Protein AF-A0A2E4GAJ0-F1 (afdb_monomer)

Solvent-accessible surface area (backbone atoms only — not comparable to full-atom values): 8022 Å² total; per-residue (Å²): 122,74,63,71,65,39,51,68,58,51,74,51,78,90,46,105,54,44,34,42,34,37,30,42,32,49,33,31,68,47,93,56,66,44,64,30,28,50,30,43,35,40,31,46,89,86,68,49,74,49,79,42,62,36,39,53,72,70,72,102,59,96,65,92,39,74,59,54,54,56,39,71,72,45,68,86,40,84,56,52,42,39,26,65,41,79,37,47,47,71,34,75,48,71,36,20,41,35,31,75,52,69,88,40,102,44,66,61,55,56,54,46,41,64,71,65,80,30,53,47,31,37,33,35,18,35,72,87,81,61,46,82,76,46,72,48,69,50,51,84,122

Foldseek 3Di:
DKDKAKDDWDFDPPDPFTKTWIKIKIFAQDPAKAWWWKWKWKQAPVRDIDIWTFQAPDDPDPDPDPSVVVCVVPVVPPQEDHPGDIHGHRDMDIHITMTGPRPPPDPVVVVCSLVPPMWMKMFIAHPPPRHTPDIDTHDRD

Nearest PDB structures (foldseek):
  4bei-assembly1_H  TM=5.249E-01  e=7.832E-03  Vibrio cholerae MJ-1236
  1tza-assembly1_A  TM=3.726E-01  e=1.323E-03  Shewanella oneidensis MR-1
  8xrx-assembly3_F  TM=4.172E-01  e=5.371E-03  Cellulosimicrobium cellulans
  4be6-assembly1_A  TM=4.885E-01  e=7.947E-02  Vibrio cholerae MJ-1236
  2x42-assembly1_A  TM=3.350E-01  e=4.636E-02  Thermotoga neapolitana DSM 4359

Sequence (141 aa):
MLSDRSSNGIIEIGFQYPIFTPAISIINRGAYSREVNIFLRIIDRNQETVLFRAVRSKSDGQNLTVESTVRGMLSNNFRYLFNPVKLAPRQEMSGRAVFIITNIEDGATFTEALGNGHTGVFELRDPEGGQLLAAFPMAPI

pLDDT: mean 77.69, std 18.05, range [32.84, 96.56]

Mean predicted aligned error: 8.63 Å

Structure (mmCIF, N/CA/C/O backbone):
data_AF-A0A2E4GAJ0-F1
#
_entry.id   AF-A0A2E4GAJ0-F1
#
loop_
_atom_site.group_PDB
_atom_site.id
_atom_site.type_symbol
_atom_site.label_atom_id
_atom_site.label_alt_id
_atom_site.label_comp_id
_atom_site.label_asym_id
_atom_site.label_entity_id
_atom_site.label_seq_id
_atom_site.pdbx_PDB_ins_code
_atom_site.Cartn_x
_atom_site.Cartn_y
_atom_site.Cartn_z
_atom_site.occupancy
_atom_site.B_iso_or_equiv
_atom_site.auth_seq_id
_atom_site.auth_comp_id
_atom_site.auth_asym_id
_atom_site.auth_atom_id
_atom_site.pdbx_PDB_model_num
ATOM 1 N N . MET A 1 1 ? -3.170 -14.772 11.863 1.00 36.53 1 MET A N 1
ATOM 2 C CA . MET A 1 1 ? -3.050 -15.209 10.456 1.00 36.53 1 MET A CA 1
ATOM 3 C C . MET A 1 1 ? -3.907 -14.271 9.608 1.00 36.53 1 MET A C 1
ATOM 5 O O . MET A 1 1 ? -5.103 -14.199 9.870 1.00 36.53 1 MET A O 1
ATOM 9 N N . LEU A 1 2 ? -3.302 -13.474 8.720 1.00 32.84 2 LEU A N 1
ATOM 10 C CA . LEU A 1 2 ? -3.986 -12.544 7.799 1.00 3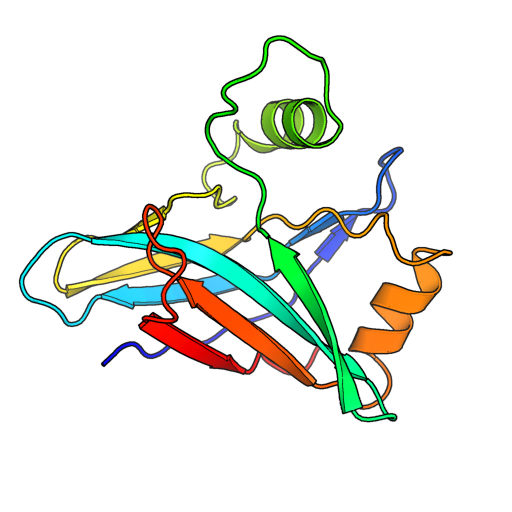2.84 2 LEU A CA 1
ATOM 11 C C . LEU A 1 2 ? -4.141 -13.215 6.419 1.00 32.84 2 LEU A C 1
ATOM 13 O O . LEU A 1 2 ? -3.331 -14.071 6.075 1.00 32.84 2 LEU A O 1
ATOM 17 N N . SER A 1 3 ? -5.186 -12.882 5.661 1.00 32.84 3 SER A N 1
ATOM 18 C CA . SER A 1 3 ? -5.478 -13.430 4.321 1.00 32.84 3 SER A CA 1
ATOM 19 C C . SER A 1 3 ? -6.187 -12.349 3.492 1.00 32.84 3 SER A C 1
ATOM 21 O O . SER A 1 3 ? -6.998 -11.632 4.067 1.00 32.84 3 SER A O 1
ATOM 23 N N . ASP A 1 4 ? -5.863 -12.213 2.200 1.00 45.47 4 ASP A N 1
ATOM 24 C CA . ASP A 1 4 ? -6.290 -11.091 1.334 1.00 45.47 4 ASP A CA 1
ATOM 25 C C . ASP A 1 4 ? -6.617 -11.567 -0.100 1.00 45.47 4 ASP A C 1
ATOM 27 O O . ASP A 1 4 ? -6.078 -12.582 -0.558 1.00 45.47 4 ASP A O 1
ATOM 31 N N . ARG A 1 5 ? -7.500 -10.835 -0.796 1.00 37.19 5 ARG A N 1
ATOM 32 C CA . ARG A 1 5 ? -7.748 -10.885 -2.248 1.00 37.19 5 ARG A CA 1
ATOM 33 C C . ARG A 1 5 ? -7.610 -9.467 -2.836 1.00 37.19 5 ARG A C 1
ATOM 35 O O . ARG A 1 5 ? -8.484 -8.624 -2.654 1.00 37.19 5 ARG A O 1
ATOM 42 N N . SER A 1 6 ? -6.547 -9.228 -3.602 1.00 36.81 6 SER A N 1
ATOM 43 C CA . SER A 1 6 ? -6.327 -7.982 -4.357 1.00 36.81 6 SER A CA 1
ATOM 44 C C . SER A 1 6 ? -6.997 -8.041 -5.745 1.00 36.81 6 SER A C 1
ATOM 46 O O . SER A 1 6 ? -7.134 -9.124 -6.308 1.00 36.81 6 SER A O 1
ATOM 48 N N . SER A 1 7 ? -7.423 -6.903 -6.312 1.00 46.44 7 SER A N 1
ATOM 49 C CA . SER A 1 7 ? -7.773 -6.793 -7.744 1.00 46.44 7 SER A CA 1
ATOM 50 C C . SER A 1 7 ? -7.359 -5.437 -8.339 1.00 46.44 7 SER A C 1
ATOM 52 O O . SER A 1 7 ? -7.322 -4.426 -7.640 1.00 46.44 7 SER A O 1
ATOM 54 N N . ASN A 1 8 ? -7.007 -5.447 -9.627 1.00 51.91 8 ASN A N 1
ATOM 55 C CA . ASN A 1 8 ? -6.712 -4.350 -10.562 1.00 51.91 8 ASN A CA 1
ATOM 56 C C . ASN A 1 8 ? -6.244 -3.011 -9.953 1.00 51.91 8 ASN A C 1
ATOM 58 O O . ASN A 1 8 ? -7.038 -2.171 -9.503 1.00 51.91 8 ASN A O 1
ATOM 62 N N . GLY A 1 9 ? -4.933 -2.760 -10.020 1.00 48.09 9 GLY A N 1
ATOM 63 C CA . GLY A 1 9 ? -4.366 -1.427 -9.822 1.00 48.09 9 GLY A CA 1
ATOM 64 C C . GLY A 1 9 ? -4.588 -0.521 -11.028 1.00 48.09 9 GLY A C 1
ATOM 65 O O . GLY A 1 9 ? -4.554 -0.968 -12.166 1.00 48.09 9 GLY A O 1
ATOM 66 N N . ILE A 1 10 ? -4.852 0.757 -10.761 1.00 57.00 10 ILE A N 1
ATOM 67 C CA . ILE A 1 10 ?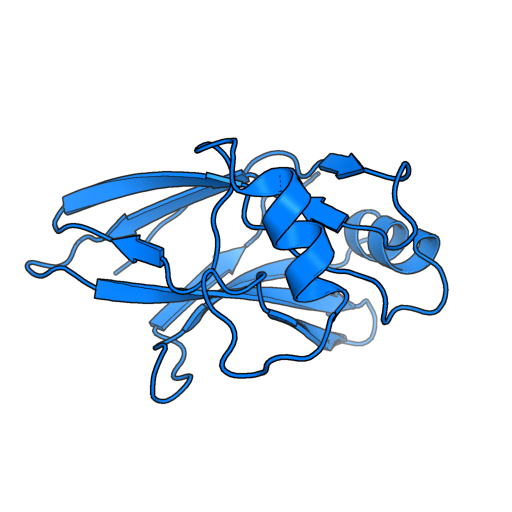 -4.980 1.799 -11.783 1.00 57.00 10 ILE A CA 1
ATOM 68 C C . ILE A 1 10 ? -3.695 2.617 -11.705 1.00 57.00 10 ILE A C 1
ATOM 70 O O . ILE A 1 10 ? -3.309 3.044 -10.608 1.00 57.00 10 ILE A O 1
ATOM 74 N N . ILE A 1 11 ? -3.045 2.794 -12.854 1.00 55.50 11 ILE A N 1
ATOM 75 C CA . ILE A 1 11 ? -1.934 3.726 -13.034 1.00 55.50 11 ILE A CA 1
ATOM 76 C C . ILE A 1 11 ? -2.529 5.015 -13.599 1.00 55.50 11 ILE A C 1
ATOM 78 O O . ILE A 1 11 ? -3.086 5.017 -14.695 1.00 55.50 11 ILE A O 1
ATOM 82 N N . GLU A 1 12 ? -2.455 6.104 -12.839 1.00 55.56 12 GLU A N 1
ATOM 83 C CA . GLU A 1 12 ? -2.961 7.411 -13.268 1.00 55.56 12 GLU A CA 1
ATOM 84 C C . GLU A 1 12 ? -1.779 8.257 -13.781 1.00 55.56 12 GLU A C 1
ATOM 86 O O . GLU A 1 12 ? -0.928 8.688 -13.005 1.00 55.56 12 GLU A O 1
ATOM 91 N N . ILE A 1 13 ? -1.708 8.464 -15.104 1.00 50.12 13 ILE A N 1
ATOM 92 C CA . ILE A 1 13 ? -0.605 9.161 -15.810 1.00 50.12 13 ILE A CA 1
ATOM 93 C C . ILE A 1 13 ? -0.850 10.692 -15.896 1.00 50.12 13 ILE A C 1
ATOM 95 O O . ILE A 1 13 ? -0.048 11.444 -16.435 1.00 50.12 13 ILE A O 1
ATOM 99 N N . GLY A 1 14 ? -1.937 11.200 -15.304 1.00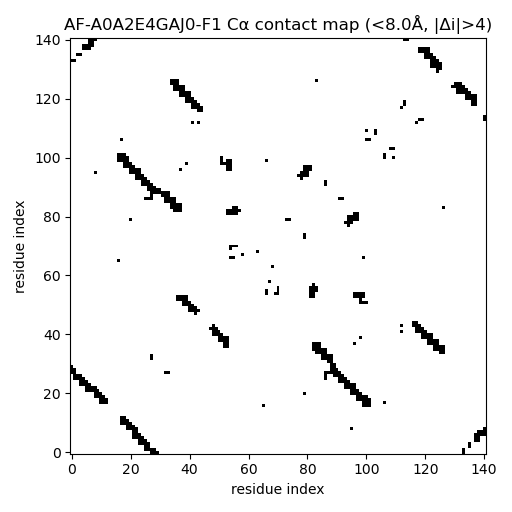 42.62 14 GLY A N 1
ATOM 100 C CA . GLY A 1 14 ? -2.287 12.632 -15.291 1.00 42.62 14 GLY A CA 1
ATOM 101 C C . GLY A 1 14 ? -1.529 13.488 -14.267 1.00 42.62 14 GLY A C 1
ATOM 102 O O . GLY A 1 14 ? -1.887 14.646 -14.056 1.00 42.62 14 GLY A O 1
ATOM 103 N N . PHE A 1 15 ? -0.515 12.931 -13.605 1.00 54.88 15 PHE A N 1
ATOM 104 C CA . PHE A 1 15 ? 0.215 13.579 -12.521 1.00 54.88 15 PHE A CA 1
ATOM 105 C C . PHE A 1 15 ? 1.688 13.727 -12.875 1.00 54.88 15 PHE A C 1
ATOM 107 O O . PHE A 1 15 ? 2.261 12.879 -13.550 1.00 54.88 15 PHE A O 1
ATOM 114 N N . GLN A 1 16 ? 2.334 14.760 -12.327 1.00 60.69 16 GLN A N 1
ATOM 115 C CA . GLN A 1 16 ? 3.791 14.935 -12.407 1.00 60.69 16 GLN A CA 1
ATOM 116 C C . GLN A 1 16 ? 4.568 13.719 -11.853 1.00 60.69 16 GLN A C 1
ATOM 118 O O . GLN A 1 16 ? 5.761 13.576 -12.102 1.00 60.69 16 GLN A O 1
ATOM 123 N N . TYR A 1 17 ? 3.884 12.836 -11.117 1.00 66.12 17 TYR A N 1
ATOM 124 C CA . TYR A 1 17 ? 4.425 11.639 -10.495 1.00 66.12 17 TYR A CA 1
ATOM 125 C C . TYR A 1 17 ? 3.495 10.452 -10.764 1.00 66.12 17 TYR A C 1
ATOM 127 O O . TYR A 1 17 ? 2.342 10.500 -10.327 1.00 66.12 17 TYR A O 1
ATOM 135 N N . PRO A 1 18 ? 3.951 9.383 -11.438 1.00 74.62 18 PRO A N 1
ATOM 136 C CA . PRO A 1 18 ? 3.124 8.203 -11.633 1.00 74.62 18 PRO A CA 1
ATOM 137 C C . PRO A 1 18 ? 2.755 7.586 -10.275 1.00 74.62 18 PRO A C 1
ATOM 139 O O . PRO A 1 18 ? 3.607 7.407 -9.395 1.00 74.62 18 PRO A O 1
ATOM 142 N N . ILE A 1 19 ? 1.466 7.280 -10.106 1.00 82.00 19 ILE A N 1
ATOM 143 C CA . ILE A 1 19 ? 0.925 6.604 -8.923 1.00 82.00 19 ILE A CA 1
ATOM 144 C C . ILE A 1 19 ? 0.355 5.243 -9.305 1.00 82.00 19 ILE A C 1
ATOM 146 O O . ILE A 1 19 ? -0.283 5.092 -10.345 1.00 82.00 19 ILE A O 1
ATOM 150 N N . PHE A 1 20 ? 0.544 4.264 -8.427 1.00 85.56 20 PHE A N 1
ATOM 151 C CA . PHE A 1 20 ? -0.076 2.951 -8.531 1.00 85.56 20 PHE A CA 1
ATOM 152 C C . PHE A 1 20 ? -1.032 2.748 -7.366 1.00 85.56 20 PHE A C 1
ATOM 154 O O . PHE A 1 20 ? -0.648 2.911 -6.205 1.00 85.56 20 PHE A O 1
ATOM 161 N N . THR A 1 21 ? -2.286 2.410 -7.675 1.00 90.25 21 THR A N 1
ATOM 162 C CA . THR A 1 21 ? -3.342 2.302 -6.660 1.00 90.25 21 THR A CA 1
ATOM 163 C C . THR A 1 21 ? -4.023 0.931 -6.642 1.00 90.25 21 THR A C 1
ATOM 165 O O . THR A 1 21 ? -5.189 0.838 -7.010 1.00 90.25 21 THR A O 1
ATOM 168 N N . PRO A 1 22 ? -3.348 -0.175 -6.293 1.00 88.38 22 PRO A N 1
ATOM 169 C CA . PRO A 1 22 ? -3.958 -1.504 -6.298 1.00 88.38 22 PRO A CA 1
ATOM 170 C C . PRO A 1 22 ? -5.064 -1.626 -5.255 1.00 88.38 22 PRO A C 1
ATOM 172 O O . PRO A 1 22 ? -4.925 -1.113 -4.140 1.00 88.38 22 PRO A O 1
ATOM 175 N N . ALA A 1 23 ? -6.154 -2.322 -5.601 1.00 90.62 23 ALA A N 1
ATOM 176 C CA . ALA A 1 23 ? -7.145 -2.680 -4.597 1.00 90.62 23 ALA A CA 1
ATOM 177 C C . ALA A 1 23 ? -6.598 -3.792 -3.696 1.00 90.62 23 ALA A C 1
ATOM 179 O O . ALA A 1 23 ? -5.914 -4.705 -4.161 1.00 90.62 23 ALA A O 1
ATOM 180 N N . ILE A 1 24 ? -6.913 -3.709 -2.414 1.00 91.12 24 ILE A N 1
ATOM 181 C CA . ILE A 1 24 ? -6.414 -4.579 -1.351 1.00 91.12 24 ILE A CA 1
ATOM 182 C C . ILE A 1 24 ? -7.555 -4.842 -0.357 1.00 91.12 24 ILE A C 1
ATOM 184 O O . ILE A 1 24 ? -8.368 -3.940 -0.135 1.00 91.12 24 ILE A O 1
ATOM 188 N N . SER A 1 25 ? -7.636 -6.054 0.203 1.00 91.69 25 SER A N 1
ATOM 189 C CA . SER A 1 25 ? -8.682 -6.493 1.140 1.00 91.69 25 SER A CA 1
ATOM 190 C C . SER A 1 25 ? -8.068 -7.238 2.331 1.00 91.69 25 SER A C 1
ATOM 192 O O . SER A 1 25 ? -7.788 -8.435 2.294 1.00 91.69 25 SER A O 1
ATOM 194 N N . ILE A 1 26 ? -7.874 -6.535 3.442 1.00 91.94 26 ILE A N 1
ATOM 195 C CA . ILE A 1 26 ? -7.166 -7.065 4.607 1.00 91.94 26 ILE A CA 1
ATOM 196 C C . ILE A 1 26 ? -8.167 -7.429 5.699 1.00 91.94 26 ILE A C 1
ATOM 198 O O . ILE A 1 26 ? -8.887 -6.567 6.201 1.00 91.94 26 ILE A O 1
ATOM 202 N N . ILE A 1 27 ? -8.144 -8.682 6.164 1.00 91.69 27 ILE A N 1
ATOM 203 C CA . ILE A 1 27 ? -8.907 -9.110 7.345 1.00 91.69 27 ILE A CA 1
ATOM 204 C C . ILE A 1 27 ? -8.015 -9.293 8.577 1.00 91.69 27 ILE A C 1
ATOM 206 O O . ILE A 1 27 ? -7.120 -10.147 8.614 1.00 91.69 27 ILE A O 1
ATOM 210 N N . ASN A 1 28 ? -8.297 -8.545 9.646 1.00 91.88 28 ASN A N 1
ATOM 211 C CA . ASN A 1 28 ? -7.650 -8.768 10.938 1.00 91.88 28 ASN A CA 1
ATOM 212 C C . ASN A 1 28 ? -8.377 -9.878 11.706 1.00 91.88 28 ASN A C 1
ATOM 214 O O . ASN A 1 28 ? -9.375 -9.645 12.379 1.00 91.88 28 ASN A O 1
ATOM 218 N N . ARG A 1 29 ? -7.847 -11.103 11.656 1.00 89.75 29 ARG A N 1
ATOM 219 C CA . ARG A 1 29 ? -8.394 -12.251 12.410 1.00 89.75 29 ARG A CA 1
ATOM 220 C C . ARG A 1 29 ? -8.026 -12.256 13.904 1.00 89.75 29 ARG A C 1
ATOM 222 O O . ARG A 1 29 ? -8.347 -13.212 14.604 1.00 89.75 29 ARG A O 1
ATOM 229 N N . GLY A 1 30 ? -7.310 -11.241 14.388 1.00 88.19 30 GLY A N 1
ATOM 230 C CA . GLY A 1 30 ? -6.946 -11.086 15.794 1.00 88.19 30 GLY A CA 1
ATOM 231 C C . GLY A 1 30 ? -8.105 -10.599 16.668 1.00 88.19 30 GLY A C 1
ATOM 232 O O . GLY A 1 30 ? -9.142 -10.156 16.179 1.00 88.19 30 GLY A O 1
ATOM 233 N N . ALA A 1 31 ? -7.906 -10.670 17.986 1.00 88.44 31 ALA A N 1
ATOM 234 C CA . ALA A 1 31 ? -8.868 -10.188 18.981 1.00 88.44 31 ALA A CA 1
ATOM 235 C C . ALA A 1 31 ? -8.782 -8.671 19.241 1.00 88.44 31 ALA A C 1
ATOM 237 O O . ALA A 1 31 ? -9.690 -8.105 19.840 1.00 88.44 31 ALA A O 1
ATOM 238 N N . TYR A 1 32 ? -7.713 -8.015 18.780 1.00 91.12 32 TYR A N 1
ATOM 239 C CA . TYR A 1 32 ? -7.421 -6.607 19.056 1.00 91.12 32 TYR A CA 1
ATOM 240 C C . TYR A 1 32 ? -7.196 -5.820 17.768 1.00 91.12 32 TYR A C 1
ATOM 242 O O . TYR A 1 32 ? -6.743 -6.382 16.763 1.00 91.12 32 TYR A O 1
ATOM 250 N N . SER A 1 33 ? -7.506 -4.521 17.816 1.00 92.88 33 SER A N 1
ATOM 251 C CA . SER A 1 33 ? -7.195 -3.582 16.739 1.00 92.88 33 SER A CA 1
ATOM 252 C C . SER A 1 33 ? -5.693 -3.544 16.500 1.00 92.88 33 SER A C 1
ATOM 254 O O . SER A 1 33 ? -4.908 -3.667 17.441 1.00 92.88 33 SER A O 1
ATOM 256 N N . ARG A 1 34 ? -5.293 -3.364 15.244 1.00 92.25 34 ARG A N 1
ATOM 257 C CA . ARG A 1 34 ? -3.887 -3.208 14.873 1.00 92.25 34 ARG A CA 1
ATOM 258 C C . ARG A 1 34 ? -3.727 -2.094 13.864 1.00 92.25 34 ARG A C 1
ATOM 260 O O . ARG A 1 34 ? -4.572 -1.931 12.988 1.00 92.25 34 ARG A O 1
ATOM 267 N N . GLU A 1 35 ? -2.632 -1.368 13.982 1.00 95.06 35 GLU A N 1
ATOM 268 C CA . GLU A 1 35 ? -2.160 -0.484 12.930 1.00 95.06 35 GLU A CA 1
ATOM 269 C C . GLU A 1 35 ? -1.093 -1.212 12.124 1.00 95.06 35 GLU A C 1
ATOM 271 O O . GLU A 1 35 ? -0.262 -1.921 12.688 1.00 95.06 35 GLU A O 1
ATOM 276 N N . VAL A 1 36 ? -1.145 -1.084 10.802 1.00 95.50 36 VAL A N 1
ATOM 277 C CA . VAL A 1 36 ? -0.147 -1.673 9.906 1.00 95.50 36 VAL A CA 1
ATOM 278 C C . VAL A 1 36 ? 0.235 -0.685 8.820 1.00 95.50 36 VAL A C 1
ATOM 280 O O . VAL A 1 36 ? -0.597 0.078 8.331 1.00 95.50 36 VAL A O 1
ATOM 283 N N . ASN A 1 37 ? 1.493 -0.734 8.406 1.00 96.56 37 ASN A N 1
ATOM 284 C CA . ASN A 1 37 ? 1.951 -0.090 7.190 1.00 96.56 37 ASN A CA 1
ATOM 285 C C . ASN A 1 37 ? 1.903 -1.092 6.037 1.00 96.56 37 ASN A C 1
ATOM 287 O O . ASN A 1 37 ? 2.403 -2.211 6.152 1.00 96.56 37 ASN A O 1
ATOM 291 N N . ILE A 1 38 ? 1.328 -0.669 4.918 1.00 96.44 38 ILE A N 1
ATOM 292 C CA . ILE A 1 38 ? 1.283 -1.424 3.672 1.00 96.44 38 ILE A CA 1
ATOM 293 C C . ILE A 1 38 ? 2.512 -1.068 2.833 1.00 96.44 38 ILE A C 1
ATOM 295 O O . ILE A 1 38 ? 2.823 0.111 2.618 1.00 96.44 38 ILE A O 1
ATOM 299 N N . PHE A 1 39 ? 3.185 -2.098 2.338 1.00 94.44 39 PHE A N 1
ATOM 300 C CA . PHE A 1 39 ? 4.275 -2.015 1.379 1.00 94.44 39 PHE A CA 1
ATOM 301 C C . PHE A 1 39 ? 3.977 -2.908 0.171 1.00 94.44 39 PHE A C 1
ATOM 303 O O . PHE A 1 39 ? 3.254 -3.897 0.281 1.00 94.44 39 PHE A O 1
ATOM 310 N N . LEU A 1 40 ? 4.553 -2.562 -0.975 1.00 91.69 40 LEU A N 1
ATOM 311 C CA . LEU A 1 40 ? 4.545 -3.358 -2.193 1.00 91.69 40 LEU A CA 1
ATOM 312 C C . LEU A 1 40 ? 5.986 -3.720 -2.530 1.00 91.69 40 LEU A C 1
ATOM 314 O O . LEU A 1 40 ? 6.793 -2.846 -2.840 1.00 91.69 40 LEU A O 1
ATOM 318 N N . ARG A 1 41 ? 6.305 -5.008 -2.463 1.00 90.44 41 ARG A N 1
ATOM 319 C CA . ARG A 1 41 ? 7.570 -5.553 -2.939 1.00 90.44 41 ARG A CA 1
ATOM 320 C C . ARG A 1 41 ? 7.387 -6.055 -4.362 1.00 90.44 41 ARG A C 1
ATOM 322 O O . ARG A 1 41 ? 6.541 -6.912 -4.606 1.00 90.44 41 ARG A O 1
ATOM 329 N N . ILE A 1 42 ? 8.187 -5.536 -5.280 1.00 84.81 42 ILE A N 1
ATOM 330 C CA . ILE A 1 42 ? 8.295 -6.040 -6.648 1.00 84.81 42 ILE A CA 1
ATOM 331 C C . ILE A 1 42 ? 9.565 -6.873 -6.731 1.00 84.81 42 ILE A C 1
ATOM 333 O O . ILE A 1 42 ? 10.614 -6.425 -6.271 1.00 84.81 42 ILE A O 1
ATOM 337 N N . ILE A 1 43 ? 9.447 -8.082 -7.273 1.00 82.00 43 ILE A N 1
ATOM 338 C CA . ILE A 1 43 ? 10.571 -8.979 -7.547 1.00 82.00 43 ILE A CA 1
ATOM 339 C C . ILE A 1 43 ? 10.718 -9.082 -9.057 1.00 82.00 43 ILE A C 1
ATOM 341 O O . ILE A 1 43 ? 9.763 -9.497 -9.723 1.00 82.00 43 ILE A O 1
ATOM 345 N N . ASP A 1 44 ? 11.880 -8.711 -9.579 1.00 75.19 44 ASP A N 1
ATOM 346 C CA . ASP A 1 44 ? 12.149 -8.755 -11.009 1.00 75.19 44 ASP A CA 1
ATOM 347 C C . ASP A 1 44 ? 12.620 -10.122 -11.519 1.00 75.19 44 ASP A C 1
ATOM 349 O O . ASP A 1 44 ? 12.738 -11.103 -10.776 1.00 75.19 44 ASP A O 1
ATOM 353 N N . ARG A 1 45 ? 12.864 -10.199 -12.832 1.00 72.69 45 ARG A N 1
ATOM 354 C CA . ARG A 1 45 ? 13.350 -11.422 -13.492 1.00 72.69 45 ARG A CA 1
ATOM 355 C C . ARG A 1 45 ? 14.734 -11.858 -12.997 1.00 72.69 45 ARG A C 1
ATOM 357 O O . ARG A 1 45 ? 15.034 -13.047 -13.050 1.00 72.69 45 ARG A O 1
ATOM 364 N N . ASN A 1 46 ? 15.537 -10.925 -12.495 1.00 77.69 46 ASN A N 1
ATOM 365 C CA . ASN A 1 46 ? 16.865 -11.159 -11.939 1.00 77.69 46 ASN A CA 1
ATOM 366 C C . ASN A 1 46 ? 16.825 -11.466 -10.429 1.00 77.69 46 ASN A C 1
ATOM 368 O O . ASN A 1 46 ? 17.878 -11.632 -9.821 1.00 77.69 46 ASN A O 1
ATOM 372 N N . GLN A 1 47 ? 15.628 -11.590 -9.833 1.00 77.38 47 GLN A N 1
ATOM 373 C CA . GLN A 1 47 ? 15.397 -11.721 -8.387 1.00 77.38 47 GLN A CA 1
ATOM 374 C C . GLN A 1 47 ? 15.789 -10.477 -7.576 1.00 77.38 47 GLN A C 1
ATOM 376 O O . GLN A 1 47 ? 15.849 -10.538 -6.345 1.00 77.38 47 GLN A O 1
ATOM 381 N N . GLU A 1 48 ? 16.009 -9.336 -8.227 1.00 79.81 48 GLU A N 1
ATOM 382 C CA . GLU A 1 48 ? 16.180 -8.069 -7.533 1.00 79.81 48 GLU A CA 1
ATOM 383 C C . GLU A 1 48 ? 14.838 -7.608 -6.972 1.00 79.81 48 GLU A C 1
ATOM 385 O O . GLU A 1 48 ? 13.772 -7.790 -7.571 1.00 79.81 48 GLU A O 1
ATOM 390 N N . THR A 1 49 ? 14.882 -7.028 -5.774 1.00 80.88 49 THR A N 1
ATOM 391 C CA . THR A 1 49 ? 13.675 -6.605 -5.073 1.00 80.88 49 THR A CA 1
ATOM 392 C C . THR A 1 49 ? 13.666 -5.111 -4.846 1.00 80.88 49 THR A C 1
ATOM 394 O O . THR A 1 49 ? 14.586 -4.571 -4.231 1.00 80.88 49 THR A O 1
ATOM 397 N N . VAL A 1 50 ? 12.567 -4.469 -5.226 1.00 83.19 50 VAL A N 1
ATOM 398 C CA . VAL A 1 50 ? 12.290 -3.073 -4.887 1.00 83.19 50 VAL A CA 1
ATOM 399 C C . VAL A 1 50 ? 11.101 -3.030 -3.938 1.00 83.19 50 VAL A C 1
ATOM 401 O O . VAL A 1 50 ? 10.090 -3.696 -4.165 1.00 83.19 50 VAL A O 1
ATOM 404 N N . LEU A 1 51 ? 11.219 -2.258 -2.856 1.00 87.31 51 LEU A N 1
ATOM 405 C CA . LEU A 1 51 ? 10.178 -2.120 -1.840 1.00 87.31 51 LEU A CA 1
ATOM 406 C C . LEU A 1 51 ? 9.605 -0.700 -1.848 1.00 87.31 51 LEU A C 1
ATOM 408 O O . LEU A 1 51 ? 10.288 0.265 -1.512 1.00 87.31 51 LEU A O 1
ATOM 412 N N . PHE A 1 52 ? 8.322 -0.587 -2.171 1.00 88.31 52 PHE A N 1
ATOM 413 C CA . PHE A 1 52 ? 7.573 0.663 -2.154 1.00 88.31 52 PHE A CA 1
ATOM 414 C C . PHE A 1 52 ? 6.729 0.744 -0.888 1.00 88.31 52 PHE A C 1
ATOM 416 O O . PHE A 1 52 ? 5.963 -0.166 -0.576 1.00 88.31 52 PHE A O 1
ATOM 423 N N . ARG A 1 53 ? 6.822 1.854 -0.158 1.00 91.81 53 ARG A N 1
ATOM 424 C CA . ARG A 1 53 ? 5.925 2.142 0.968 1.00 91.81 53 ARG A CA 1
ATOM 425 C C . ARG A 1 53 ? 4.682 2.862 0.454 1.00 91.81 53 ARG A C 1
ATOM 427 O O . ARG A 1 53 ? 4.815 3.805 -0.326 1.00 91.81 53 ARG A O 1
ATOM 434 N N . ALA A 1 54 ? 3.498 2.480 0.930 1.00 93.62 54 ALA A N 1
ATOM 435 C CA . ALA A 1 54 ? 2.304 3.270 0.652 1.00 93.62 54 ALA A CA 1
ATOM 436 C C . ALA A 1 54 ? 2.386 4.660 1.320 1.00 93.62 54 ALA A C 1
ATOM 438 O O . ALA A 1 54 ? 2.993 4.826 2.386 1.00 93.62 54 ALA A O 1
ATOM 439 N N . VAL A 1 55 ? 1.773 5.659 0.685 1.00 92.31 55 VAL A N 1
ATOM 440 C CA . VAL A 1 55 ? 1.751 7.064 1.121 1.00 92.31 55 VAL A CA 1
ATOM 441 C C . VAL A 1 55 ? 1.222 7.170 2.553 1.00 92.31 55 VAL A C 1
ATOM 443 O O . VAL A 1 55 ? 0.205 6.569 2.901 1.00 92.31 55 VAL A O 1
ATOM 446 N N . ARG A 1 56 ? 1.899 7.947 3.402 1.00 92.19 56 ARG A N 1
ATOM 447 C CA . ARG A 1 56 ? 1.506 8.154 4.800 1.00 92.19 56 ARG A CA 1
ATOM 448 C C . ARG A 1 56 ? 0.362 9.155 4.940 1.00 92.19 56 ARG A C 1
ATOM 450 O O . ARG A 1 56 ? 0.377 10.239 4.358 1.00 92.19 56 ARG A O 1
ATOM 457 N N . SER A 1 57 ? -0.579 8.836 5.821 1.00 89.75 57 SER A N 1
ATOM 458 C CA . SER A 1 57 ? -1.696 9.683 6.240 1.00 89.75 57 SER A CA 1
ATOM 459 C C . SER A 1 57 ? -1.219 10.959 6.935 1.00 89.75 57 SER A C 1
ATOM 461 O O . SER A 1 57 ? -1.837 12.010 6.779 1.00 89.75 57 SER A O 1
ATOM 463 N N . LYS A 1 58 ? -0.081 10.902 7.638 1.00 81.38 58 LYS A N 1
ATOM 464 C CA . LYS A 1 58 ? 0.600 12.052 8.246 1.00 81.38 58 LYS A CA 1
ATOM 465 C C . LYS A 1 58 ? 2.101 11.988 7.969 1.00 81.38 58 LYS A C 1
ATOM 467 O O . LYS A 1 58 ? 2.684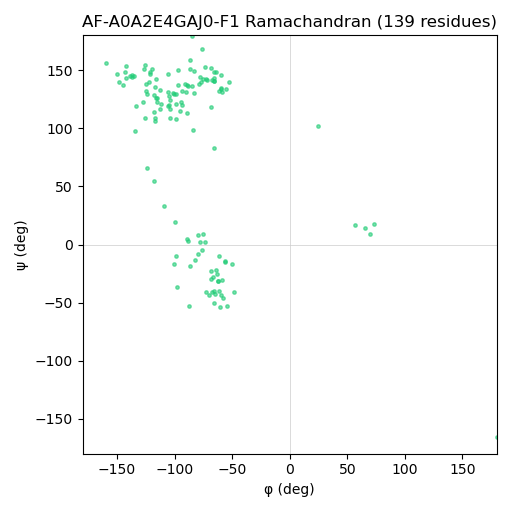 10.912 7.900 1.00 81.38 58 LYS A O 1
ATOM 472 N N . SER A 1 59 ? 2.719 13.146 7.777 1.00 65.12 59 SER A N 1
ATOM 473 C CA . SER A 1 59 ? 4.163 13.285 7.576 1.00 65.12 59 SER A CA 1
ATOM 474 C C . SER A 1 59 ? 4.709 14.255 8.616 1.00 65.12 59 SER A C 1
ATOM 476 O O . SER A 1 59 ? 4.158 15.343 8.756 1.00 65.12 59 SER A O 1
ATOM 478 N N . ASP A 1 60 ? 5.802 13.897 9.286 1.00 58.66 60 ASP A N 1
ATOM 479 C CA . ASP A 1 60 ? 6.398 14.695 10.374 1.00 58.66 60 ASP A CA 1
ATOM 480 C C . ASP A 1 60 ? 7.165 15.946 9.896 1.00 58.66 60 ASP A C 1
ATOM 482 O O . ASP A 1 60 ? 7.852 16.599 10.675 1.00 58.66 60 ASP A O 1
ATOM 486 N N . GLY A 1 61 ? 7.075 16.299 8.610 1.00 52.97 61 GLY A N 1
ATOM 487 C CA . GLY A 1 61 ? 7.823 17.403 8.007 1.00 52.97 61 GLY A CA 1
ATOM 488 C C . GLY A 1 61 ? 6.923 18.425 7.320 1.00 52.97 61 GLY A C 1
ATOM 489 O O . GLY A 1 61 ? 6.009 18.054 6.586 1.00 52.97 61 GLY A O 1
ATOM 490 N N . GLN A 1 62 ? 7.237 19.709 7.515 1.00 46.53 62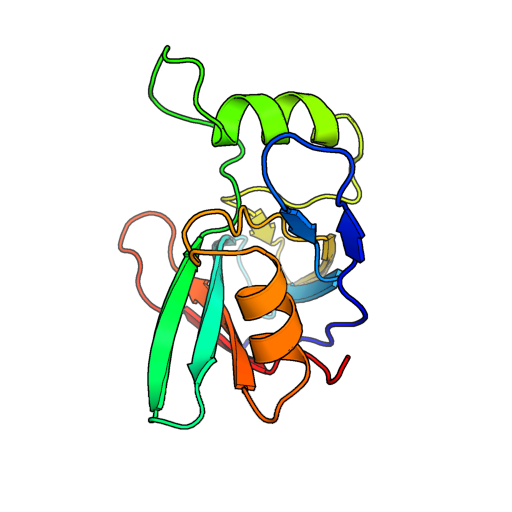 GLN A N 1
ATOM 491 C CA . GLN A 1 62 ? 6.574 20.868 6.893 1.00 46.53 62 GLN A CA 1
ATOM 492 C C . GLN A 1 62 ? 6.917 21.067 5.402 1.00 46.53 62 GLN A C 1
ATOM 494 O O . GLN A 1 62 ? 6.451 22.023 4.787 1.00 46.53 62 GLN A O 1
ATOM 499 N N . ASN A 1 63 ? 7.712 20.184 4.792 1.00 49.41 63 ASN A N 1
ATOM 500 C CA . ASN A 1 63 ? 8.112 20.333 3.394 1.00 49.41 63 ASN A CA 1
ATOM 501 C C . ASN A 1 63 ? 7.051 19.757 2.445 1.00 49.41 63 ASN A C 1
ATOM 503 O O . ASN A 1 63 ? 6.528 18.660 2.655 1.00 49.41 63 ASN A O 1
ATOM 507 N N . LEU A 1 64 ? 6.760 20.503 1.376 1.00 54.81 64 LEU A N 1
ATOM 508 C CA . LEU A 1 64 ? 5.916 20.091 0.253 1.00 54.81 64 LEU A CA 1
ATOM 509 C C . LEU A 1 64 ? 6.595 18.937 -0.501 1.00 54.81 64 LEU A C 1
ATOM 511 O O . LEU A 1 64 ? 7.321 19.141 -1.469 1.00 54.81 64 LEU A O 1
ATOM 515 N N . THR A 1 65 ? 6.417 17.713 -0.012 1.00 73.00 65 THR A N 1
ATOM 516 C CA . THR A 1 65 ? 6.909 16.499 -0.666 1.00 73.00 65 THR A CA 1
ATOM 517 C C . THR A 1 65 ? 5.898 15.994 -1.691 1.00 73.00 65 THR A C 1
ATOM 519 O O . THR A 1 65 ? 4.698 16.253 -1.583 1.00 73.00 65 THR A O 1
ATOM 522 N N . VAL A 1 66 ? 6.370 15.189 -2.646 1.00 78.31 66 VAL A N 1
ATOM 523 C CA . VAL A 1 66 ? 5.512 14.422 -3.568 1.00 78.31 66 VAL A CA 1
ATOM 524 C C . VAL A 1 66 ? 4.410 13.668 -2.812 1.00 78.31 66 VAL A C 1
ATOM 526 O O . VAL A 1 66 ? 3.248 13.675 -3.211 1.00 78.31 66 VAL A O 1
ATOM 529 N N . GLU A 1 67 ? 4.768 13.081 -1.666 1.00 83.50 67 GLU A N 1
ATOM 530 C CA . GLU A 1 67 ? 3.862 12.369 -0.760 1.00 83.50 67 GLU A CA 1
ATOM 531 C C . GLU A 1 67 ? 2.728 13.271 -0.241 1.00 83.50 67 GLU A C 1
ATOM 533 O O . GLU A 1 67 ? 1.566 12.865 -0.253 1.00 83.50 67 GLU A O 1
ATOM 538 N N . SER A 1 68 ? 3.037 14.513 0.149 1.00 81.56 68 SER A N 1
ATOM 539 C CA . SER A 1 68 ? 2.043 15.496 0.600 1.00 81.56 68 SER A CA 1
ATOM 540 C C . SER A 1 68 ? 1.086 15.922 -0.517 1.00 81.56 68 SER A C 1
ATOM 542 O O . SER A 1 68 ? -0.115 16.036 -0.263 1.00 81.56 68 SER A O 1
ATOM 544 N N . THR A 1 69 ? 1.584 16.105 -1.745 1.00 81.81 69 THR A N 1
ATOM 545 C CA . THR A 1 69 ? 0.760 16.447 -2.917 1.00 81.81 69 THR A CA 1
ATOM 546 C C . THR A 1 69 ? -0.200 15.315 -3.277 1.00 81.81 69 THR A C 1
ATOM 548 O O . THR A 1 69 ? -1.406 15.537 -3.379 1.00 81.81 69 THR A O 1
ATOM 551 N N . VAL A 1 70 ? 0.311 14.084 -3.404 1.00 84.62 70 VAL A N 1
ATOM 552 C CA . VAL A 1 70 ? -0.507 12.898 -3.712 1.00 84.62 70 VAL A CA 1
ATOM 553 C C . VAL A 1 70 ? -1.545 12.652 -2.618 1.00 84.62 70 VAL A C 1
ATOM 555 O O . VAL A 1 70 ? -2.705 12.368 -2.915 1.00 84.62 70 VAL A O 1
ATOM 558 N N . ARG A 1 71 ? -1.173 12.828 -1.343 1.00 87.62 71 ARG A N 1
ATOM 559 C CA . ARG A 1 71 ? -2.128 12.750 -0.235 1.00 87.62 71 ARG A CA 1
ATOM 560 C C . ARG A 1 71 ? -3.232 13.793 -0.369 1.00 87.62 71 ARG A C 1
ATOM 562 O O . ARG A 1 71 ? -4.390 13.407 -0.335 1.00 87.62 71 ARG A O 1
ATOM 569 N N . GLY A 1 72 ? -2.896 15.077 -0.514 1.00 84.38 72 GLY A N 1
ATOM 570 C CA . GLY A 1 72 ? -3.894 16.156 -0.572 1.00 84.38 72 GLY A CA 1
ATOM 571 C C . GLY A 1 72 ? -4.892 15.998 -1.723 1.00 84.38 72 GLY A C 1
ATOM 572 O O . GLY A 1 72 ? -6.058 16.359 -1.596 1.00 84.38 72 GLY A O 1
ATOM 573 N N . MET A 1 73 ? -4.450 15.398 -2.823 1.00 83.88 73 MET A N 1
ATOM 574 C CA . MET A 1 73 ? -5.282 15.098 -3.981 1.00 83.88 73 MET A CA 1
ATOM 575 C C . MET A 1 73 ? -6.267 13.945 -3.743 1.00 83.88 73 MET A C 1
ATOM 577 O O . MET A 1 73 ? -7.418 14.014 -4.169 1.00 83.88 73 MET A O 1
ATOM 581 N N . LEU A 1 74 ? -5.826 12.881 -3.070 1.00 88.44 74 LEU A N 1
ATOM 582 C CA . LEU A 1 74 ? -6.590 11.637 -2.946 1.00 88.44 74 LEU A CA 1
ATOM 583 C C . LEU A 1 74 ? -7.320 11.498 -1.597 1.00 88.44 74 LEU A C 1
ATOM 585 O O . LEU A 1 74 ? -8.251 10.702 -1.486 1.00 88.44 74 LEU A O 1
ATOM 589 N N . SER A 1 75 ? -6.951 12.282 -0.577 1.00 86.56 75 SER A N 1
ATOM 590 C CA . SER A 1 75 ? -7.462 12.155 0.798 1.00 86.56 75 SER A CA 1
ATOM 591 C C . SER A 1 75 ? -8.957 12.421 0.952 1.00 86.56 75 SER A C 1
ATOM 593 O O . SER A 1 75 ? -9.555 11.959 1.918 1.00 86.56 75 SER A O 1
ATOM 595 N N . ASN A 1 76 ? -9.574 13.141 0.012 1.00 85.50 76 ASN A N 1
ATOM 596 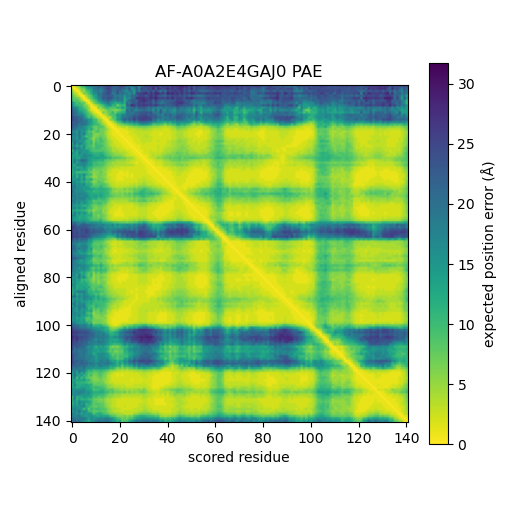C CA . ASN A 1 76 ? -11.016 13.407 0.034 1.00 85.50 76 ASN A CA 1
ATOM 597 C C . ASN A 1 76 ? -11.855 12.200 -0.411 1.00 85.50 76 ASN A C 1
ATOM 599 O O . ASN A 1 76 ? -13.082 12.252 -0.366 1.00 85.50 76 ASN A O 1
ATOM 603 N N . ASN A 1 77 ? -11.214 11.115 -0.852 1.00 87.56 77 ASN A N 1
ATOM 604 C CA . ASN A 1 77 ? -11.887 9.907 -1.289 1.00 87.56 77 ASN A CA 1
ATOM 605 C C . ASN A 1 77 ? -11.509 8.722 -0.395 1.00 87.56 77 ASN A C 1
ATOM 607 O O .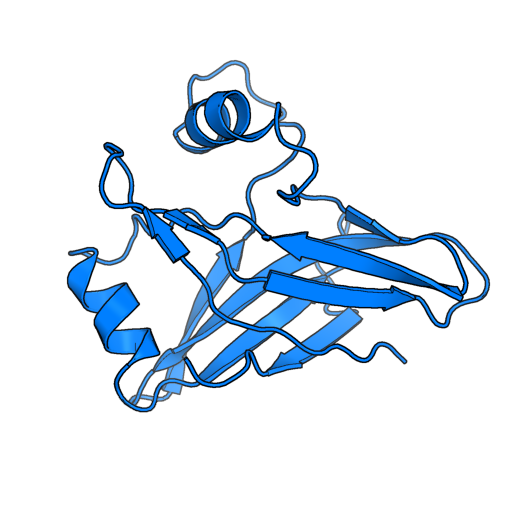 ASN A 1 77 ? -10.411 8.172 -0.486 1.00 87.56 77 ASN A O 1
ATOM 611 N N . PHE A 1 78 ? -12.470 8.288 0.421 1.00 86.56 78 PHE A N 1
ATOM 612 C CA . PHE A 1 78 ? -12.316 7.201 1.394 1.00 86.56 78 PHE A CA 1
ATOM 613 C C . PHE A 1 78 ? -11.969 5.838 0.781 1.00 86.56 78 PHE A C 1
ATOM 615 O O . PHE A 1 78 ? -11.626 4.916 1.515 1.00 86.56 78 PHE A O 1
ATOM 622 N N . ARG A 1 79 ? -12.035 5.689 -0.551 1.00 91.88 79 ARG A N 1
ATOM 623 C CA . ARG A 1 79 ? -11.575 4.471 -1.228 1.00 91.88 79 ARG A CA 1
ATOM 624 C C . ARG A 1 79 ? -10.061 4.291 -1.151 1.00 91.88 79 ARG A C 1
ATOM 626 O O . ARG A 1 79 ? -9.602 3.174 -1.358 1.00 91.88 79 ARG A O 1
ATOM 633 N N . TYR A 1 80 ? -9.290 5.359 -0.941 1.00 93.31 80 TYR A N 1
ATOM 634 C CA . TYR A 1 80 ? -7.832 5.289 -0.891 1.00 93.31 80 TYR A CA 1
ATOM 635 C C . TYR A 1 80 ? -7.337 5.053 0.533 1.00 93.31 80 TYR A C 1
ATOM 637 O O . TYR A 1 80 ? -7.821 5.653 1.491 1.00 93.31 80 TYR A O 1
ATOM 645 N N . LEU A 1 81 ? -6.344 4.178 0.654 1.00 94.50 81 LEU A N 1
ATOM 646 C CA . LEU A 1 81 ? -5.732 3.803 1.918 1.00 94.50 81 LEU A CA 1
ATOM 647 C C . LEU A 1 81 ? -4.354 4.451 2.034 1.00 94.50 81 LEU A C 1
ATOM 649 O O . LEU A 1 81 ? -3.519 4.341 1.132 1.00 94.50 81 LEU A O 1
ATOM 653 N N . PHE A 1 82 ? -4.125 5.081 3.182 1.00 94.56 82 PHE A N 1
ATOM 654 C CA . PHE A 1 82 ? -2.869 5.721 3.551 1.00 94.56 82 PHE A CA 1
ATOM 655 C C . PHE A 1 82 ? -2.330 5.108 4.841 1.00 94.56 82 PHE A C 1
ATOM 657 O O . PHE A 1 82 ? -3.096 4.755 5.733 1.00 94.56 82 PHE A O 1
ATOM 664 N N . ASN A 1 83 ? -1.009 5.029 4.960 1.00 95.06 83 ASN A N 1
ATOM 665 C CA . ASN A 1 83 ? -0.331 4.432 6.107 1.00 95.06 83 ASN A CA 1
ATOM 666 C C . ASN A 1 83 ? -0.298 5.356 7.346 1.00 95.06 83 ASN A C 1
ATOM 668 O O . ASN A 1 83 ? -0.093 6.558 7.192 1.00 95.06 83 ASN A O 1
ATOM 672 N N . PRO A 1 84 ? -0.401 4.843 8.581 1.00 95.25 84 PRO A N 1
ATOM 673 C CA . PRO A 1 84 ? -0.789 3.480 8.904 1.00 95.25 84 PRO A CA 1
ATOM 674 C C . PRO A 1 84 ? -2.290 3.266 8.695 1.00 95.25 84 PRO A C 1
ATOM 676 O O . PRO A 1 84 ? -3.105 4.180 8.831 1.00 95.25 84 PRO A O 1
ATOM 679 N N . VAL A 1 85 ? -2.645 2.021 8.407 1.00 94.56 85 VAL A N 1
ATOM 680 C CA . VAL A 1 85 ? -4.020 1.570 8.246 1.00 94.56 85 VAL A CA 1
ATOM 681 C C . VAL A 1 85 ? -4.494 0.899 9.534 1.00 94.56 85 VAL A C 1
ATOM 683 O O . VAL A 1 85 ? -3.825 0.011 10.061 1.00 94.56 85 VAL A O 1
ATOM 686 N N . LYS A 1 86 ? -5.664 1.312 10.035 1.00 94.12 86 LYS A N 1
ATOM 687 C CA . LYS A 1 86 ? -6.287 0.773 11.254 1.00 94.12 86 LYS A CA 1
ATOM 688 C C . LYS A 1 86 ? -7.188 -0.412 10.936 1.00 94.12 86 LYS A C 1
ATOM 690 O O . LYS A 1 86 ? -8.251 -0.238 10.356 1.00 94.12 86 LYS A O 1
ATOM 695 N N . LEU A 1 87 ? -6.819 -1.600 11.389 1.00 93.50 87 LEU A N 1
ATOM 696 C CA . LEU A 1 87 ? -7.592 -2.821 11.196 1.00 93.50 87 LEU A CA 1
ATOM 697 C C . LEU A 1 87 ? -8.319 -3.207 12.486 1.00 93.50 87 LEU A C 1
ATOM 699 O O . LEU A 1 87 ? -7.696 -3.664 13.451 1.00 93.50 87 LEU A O 1
ATOM 703 N N . ALA A 1 88 ? -9.642 -3.054 12.501 1.00 93.19 88 ALA A N 1
ATOM 704 C CA . ALA A 1 88 ? -10.477 -3.470 13.624 1.00 93.19 88 ALA A CA 1
ATOM 705 C C . ALA A 1 88 ? -10.525 -5.010 13.766 1.00 93.19 88 ALA A C 1
ATOM 707 O O . ALA A 1 88 ? -10.370 -5.725 12.772 1.00 93.19 88 ALA A O 1
ATOM 708 N N . PRO A 1 89 ? -10.738 -5.551 14.982 1.00 92.88 89 PRO A N 1
ATOM 709 C CA . PRO A 1 89 ? -10.806 -6.991 15.202 1.00 92.88 89 PRO A CA 1
ATOM 710 C C . PRO A 1 89 ? -11.923 -7.628 14.381 1.00 92.88 89 PRO A C 1
ATOM 712 O O . PRO A 1 89 ? -13.059 -7.159 14.407 1.00 92.88 89 PRO A O 1
ATOM 715 N N . ARG A 1 90 ? -11.613 -8.740 13.712 1.00 90.44 90 ARG A N 1
ATOM 716 C CA . ARG A 1 90 ? -12.551 -9.553 12.918 1.00 90.44 90 ARG A CA 1
ATOM 717 C C . ARG A 1 90 ? -13.270 -8.789 11.803 1.00 90.44 90 ARG A C 1
ATOM 719 O O . ARG A 1 90 ? -14.274 -9.279 11.295 1.00 90.44 90 ARG A O 1
ATOM 726 N N . GLN A 1 91 ? -12.763 -7.622 11.419 1.00 87.69 91 GLN A N 1
ATOM 727 C CA . GLN A 1 91 ? -13.293 -6.847 10.308 1.00 87.69 91 GLN A CA 1
ATOM 728 C C . GLN A 1 91 ? -12.367 -6.945 9.103 1.00 87.69 91 GLN A C 1
ATOM 730 O O . GLN A 1 91 ? -11.142 -7.063 9.231 1.00 87.69 91 GLN A O 1
ATOM 735 N N . GLU A 1 92 ? -12.993 -6.911 7.936 1.00 88.88 92 GLU A N 1
ATOM 736 C CA . GLU A 1 92 ? -12.324 -6.722 6.662 1.00 88.88 92 GLU A CA 1
ATOM 737 C C . GLU A 1 92 ? -12.239 -5.226 6.368 1.00 88.88 92 GLU A C 1
ATOM 739 O O . GLU A 1 92 ? -13.203 -4.483 6.563 1.00 88.88 92 GLU A O 1
ATOM 744 N N . MET A 1 93 ? -11.082 -4.794 5.886 1.00 90.25 93 MET A N 1
ATOM 745 C CA . MET A 1 93 ? -10.902 -3.485 5.293 1.00 90.25 93 MET A CA 1
ATOM 746 C C . MET A 1 93 ? -10.534 -3.646 3.830 1.00 90.25 93 MET A C 1
ATOM 748 O O . MET A 1 93 ? -9.530 -4.279 3.518 1.00 90.25 93 MET A O 1
ATOM 752 N N . SER A 1 94 ? -11.293 -2.981 2.967 1.00 91.75 94 SER A N 1
ATOM 753 C CA . SER A 1 94 ? -11.044 -2.955 1.532 1.00 91.75 94 SER A CA 1
ATOM 754 C C . SER A 1 94 ? -10.867 -1.524 1.041 1.00 91.75 94 SER A C 1
ATOM 756 O O . SER A 1 94 ? -11.567 -0.611 1.478 1.00 91.75 94 SER A O 1
ATOM 758 N N . GLY A 1 95 ? -9.918 -1.321 0.134 1.00 92.56 95 GLY A N 1
ATOM 759 C CA . GLY A 1 95 ? -9.619 -0.011 -0.436 1.00 92.56 95 GLY A CA 1
ATOM 760 C C . GLY A 1 95 ? -8.485 -0.083 -1.447 1.00 92.56 95 GLY A C 1
ATOM 761 O O . GLY A 1 95 ? -8.127 -1.161 -1.908 1.00 92.56 95 GLY A O 1
ATOM 762 N N . ARG A 1 96 ? -7.928 1.069 -1.817 1.00 93.69 96 ARG A N 1
ATOM 763 C CA . ARG A 1 96 ? -6.839 1.201 -2.789 1.00 93.69 96 ARG A CA 1
ATOM 764 C C . ARG A 1 96 ? -5.615 1.788 -2.106 1.00 93.69 96 ARG A C 1
ATOM 766 O O . ARG A 1 96 ? -5.608 2.975 -1.785 1.00 93.69 96 ARG A O 1
ATOM 773 N N . ALA A 1 97 ? -4.596 0.972 -1.858 1.00 93.69 97 ALA A N 1
ATOM 774 C CA . ALA A 1 97 ? -3.336 1.465 -1.304 1.00 93.69 97 ALA A CA 1
ATOM 775 C C . ALA A 1 97 ? -2.658 2.395 -2.316 1.00 93.69 97 ALA A C 1
ATOM 777 O O . ALA A 1 97 ? -2.713 2.123 -3.507 1.00 93.69 97 ALA A O 1
ATOM 778 N N . VAL A 1 98 ? -2.045 3.492 -1.871 1.00 92.06 98 VAL A N 1
ATOM 779 C CA . VAL A 1 98 ? -1.444 4.486 -2.776 1.00 92.06 98 VAL A CA 1
ATOM 780 C C . VAL A 1 98 ? 0.074 4.371 -2.753 1.00 92.06 98 VAL A C 1
ATOM 782 O O . VAL A 1 98 ? 0.683 4.603 -1.711 1.00 92.06 98 VAL A O 1
ATOM 785 N N . PHE A 1 99 ? 0.691 4.076 -3.895 1.00 89.56 99 PHE A N 1
ATOM 786 C CA . PHE A 1 99 ? 2.145 4.023 -4.058 1.00 89.56 99 PHE A CA 1
ATOM 787 C C . PHE A 1 99 ? 2.613 5.073 -5.063 1.00 89.56 99 PHE A C 1
ATOM 789 O O . PHE A 1 99 ? 2.022 5.222 -6.131 1.00 89.56 99 PHE A O 1
ATOM 796 N N . ILE A 1 100 ? 3.694 5.777 -4.729 1.00 84.56 100 ILE A N 1
ATOM 797 C CA . ILE A 1 100 ? 4.401 6.673 -5.649 1.00 84.56 100 ILE A CA 1
ATOM 798 C C . ILE A 1 100 ? 5.530 5.861 -6.283 1.00 84.56 100 ILE A C 1
ATOM 800 O O . ILE A 1 100 ? 6.394 5.353 -5.570 1.00 84.56 100 ILE A O 1
ATOM 804 N N . ILE A 1 101 ? 5.514 5.728 -7.607 1.00 76.12 101 ILE A N 1
ATOM 805 C CA . ILE A 1 101 ? 6.392 4.814 -8.363 1.00 76.12 101 ILE A CA 1
ATOM 806 C C . ILE A 1 101 ? 7.449 5.581 -9.172 1.00 76.12 101 ILE A C 1
ATOM 808 O O . ILE A 1 101 ? 7.843 5.182 -10.258 1.00 76.12 101 ILE A O 1
ATOM 812 N N . THR A 1 102 ? 7.906 6.714 -8.635 1.00 62.78 102 THR A N 1
ATOM 813 C CA . THR A 1 102 ? 8.766 7.697 -9.321 1.00 62.78 102 THR A CA 1
ATOM 814 C C . THR A 1 102 ? 10.242 7.325 -9.388 1.00 62.78 102 THR A C 1
ATOM 816 O O . THR A 1 102 ? 11.005 8.050 -10.011 1.00 62.78 102 THR A O 1
ATOM 819 N N . ASN A 1 103 ? 10.670 6.259 -8.706 1.00 52.03 103 ASN A N 1
ATOM 820 C CA . ASN A 1 103 ? 12.085 5.883 -8.611 1.00 52.03 103 ASN A CA 1
ATOM 821 C C . ASN A 1 103 ? 12.483 4.759 -9.575 1.00 52.03 103 ASN A C 1
ATOM 823 O O . ASN A 1 103 ? 13.468 4.066 -9.345 1.00 52.03 103 ASN A O 1
ATOM 827 N N . ILE A 1 104 ? 11.684 4.539 -10.613 1.00 49.50 104 ILE A N 1
ATOM 828 C CA . ILE A 1 104 ? 12.067 3.686 -11.725 1.00 49.50 104 ILE A CA 1
ATOM 829 C C . ILE A 1 104 ? 12.145 4.629 -12.918 1.00 49.50 104 ILE A C 1
ATOM 831 O O . ILE A 1 104 ? 11.185 5.353 -13.165 1.00 49.50 104 ILE A O 1
ATOM 835 N N . GLU A 1 105 ? 13.312 4.684 -13.559 1.00 46.00 105 GLU A N 1
ATOM 836 C CA . GLU A 1 105 ? 13.771 5.752 -14.465 1.00 46.00 105 GLU A CA 1
ATOM 837 C C . GLU A 1 105 ? 12.793 6.149 -15.582 1.00 46.00 105 GLU A C 1
ATOM 839 O O . GLU A 1 105 ? 12.888 7.257 -16.091 1.00 46.00 105 GLU A O 1
ATOM 844 N N . ASP A 1 106 ? 11.794 5.325 -15.880 1.00 47.03 106 ASP A N 1
ATOM 845 C CA . ASP A 1 106 ? 10.614 5.697 -16.645 1.00 47.03 106 ASP A CA 1
ATOM 846 C C . ASP A 1 106 ? 9.407 4.936 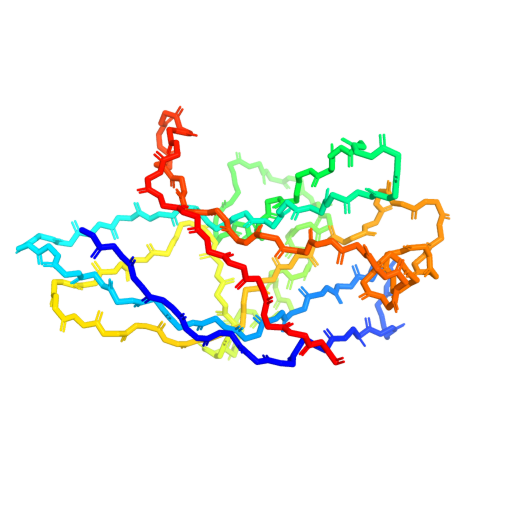-16.080 1.00 47.03 106 ASP A C 1
ATOM 848 O O . ASP A 1 106 ? 9.484 3.736 -15.821 1.00 47.03 106 ASP A O 1
ATOM 852 N N . GLY A 1 107 ? 8.246 5.580 -15.914 1.00 50.31 107 GLY A N 1
ATOM 853 C CA . GLY A 1 107 ? 7.003 4.909 -15.480 1.00 50.31 107 GLY A CA 1
ATOM 854 C C . GLY A 1 107 ? 6.575 3.724 -16.373 1.00 50.31 107 GLY A C 1
ATOM 855 O O . GLY A 1 107 ? 5.751 2.899 -15.959 1.00 50.31 107 GLY A O 1
ATOM 856 N N . ALA A 1 108 ? 7.175 3.608 -17.565 1.00 47.75 108 ALA A N 1
ATOM 857 C CA . ALA A 1 108 ? 7.140 2.423 -18.415 1.00 47.75 108 ALA A CA 1
ATOM 858 C C . ALA A 1 108 ? 7.688 1.188 -17.685 1.00 47.75 108 ALA A C 1
ATOM 860 O O . ALA A 1 108 ? 7.004 0.177 -17.632 1.00 47.75 108 ALA A O 1
ATOM 861 N N . THR A 1 109 ? 8.825 1.289 -17.001 1.00 56.38 109 THR A N 1
ATOM 862 C CA . THR A 1 109 ? 9.508 0.165 -16.352 1.00 56.38 109 THR A CA 1
ATOM 863 C C . THR A 1 109 ? 8.740 -0.393 -15.145 1.00 56.38 109 THR A C 1
ATOM 865 O O . THR A 1 109 ? 8.805 -1.589 -14.894 1.00 56.38 109 THR A O 1
ATOM 868 N N . PHE A 1 110 ? 7.949 0.406 -14.409 1.00 62.97 110 PHE A N 1
ATOM 869 C CA . PHE A 1 110 ? 7.053 -0.135 -13.364 1.00 62.97 110 PHE A CA 1
ATOM 870 C C . PHE A 1 110 ? 5.881 -0.920 -13.968 1.00 62.97 110 PHE A C 1
ATOM 872 O O . PHE A 1 110 ? 5.531 -1.999 -13.493 1.00 62.97 110 PHE A O 1
ATOM 879 N N . THR A 1 111 ? 5.273 -0.379 -15.026 1.00 58.69 111 THR A N 1
ATOM 880 C CA . THR A 1 111 ? 4.157 -1.028 -15.731 1.00 58.69 111 THR A CA 1
ATOM 881 C C . THR A 1 111 ? 4.632 -2.291 -16.451 1.00 58.69 111 THR A C 1
ATOM 883 O O . THR A 1 111 ? 3.978 -3.329 -16.386 1.00 58.69 111 THR A O 1
ATOM 886 N N . GLU A 1 112 ? 5.806 -2.233 -17.076 1.00 58.53 112 GLU A N 1
ATOM 887 C CA . GLU A 1 112 ? 6.494 -3.367 -17.683 1.00 58.53 112 GLU A CA 1
ATOM 888 C C . GLU A 1 112 ? 6.906 -4.389 -16.633 1.00 58.53 112 GLU A C 1
ATOM 890 O O . GLU A 1 112 ? 6.671 -5.573 -16.852 1.00 58.53 112 GLU A O 1
ATOM 895 N N . ALA A 1 113 ? 7.434 -3.966 -15.478 1.00 57.00 113 ALA A N 1
ATOM 896 C CA . ALA A 1 113 ? 7.709 -4.870 -14.368 1.00 57.00 113 ALA A CA 1
ATOM 897 C C . ALA A 1 113 ? 6.436 -5.645 -14.014 1.00 57.00 113 ALA A C 1
ATOM 899 O O . ALA A 1 113 ? 6.409 -6.868 -14.086 1.00 57.00 113 ALA A O 1
ATOM 900 N N . LEU A 1 114 ? 5.322 -4.956 -13.772 1.00 63.06 114 LEU A N 1
ATOM 901 C CA . LEU A 1 114 ? 4.057 -5.618 -13.460 1.00 63.06 114 LEU A CA 1
ATOM 902 C C . LEU A 1 114 ? 3.513 -6.528 -14.583 1.00 63.06 114 LEU A C 1
ATOM 904 O O . LEU A 1 114 ? 2.887 -7.540 -14.276 1.00 63.06 114 LEU A O 1
ATOM 908 N N . GLY A 1 115 ? 3.761 -6.212 -15.859 1.00 55.91 115 GLY A N 1
ATOM 909 C CA . GLY A 1 115 ? 3.268 -6.977 -17.012 1.00 55.91 115 GLY A CA 1
ATOM 910 C C . GLY A 1 115 ? 4.140 -8.162 -17.459 1.00 55.91 115 GLY A C 1
ATOM 911 O O . GLY A 1 115 ? 3.649 -9.050 -18.151 1.00 55.91 115 GLY A O 1
ATOM 912 N N . ASN A 1 116 ? 5.422 -8.220 -17.073 1.00 52.59 116 ASN A N 1
ATOM 913 C CA . ASN A 1 116 ? 6.410 -9.128 -17.676 1.00 52.59 116 ASN A CA 1
ATOM 914 C C . ASN A 1 116 ? 7.007 -10.158 -16.700 1.00 52.59 116 ASN A C 1
ATOM 916 O O . ASN A 1 116 ? 8.231 -10.281 -16.583 1.00 52.59 116 ASN A O 1
ATOM 920 N N . GLY A 1 117 ? 6.166 -10.945 -16.027 1.00 52.31 117 GLY A N 1
ATOM 921 C CA . GLY A 1 117 ? 6.618 -12.074 -15.198 1.00 52.31 117 GLY A CA 1
ATOM 922 C C . GLY A 1 117 ? 7.290 -11.674 -13.880 1.00 52.31 117 GLY A C 1
ATOM 923 O O . GLY A 1 117 ? 7.987 -12.490 -13.283 1.00 52.31 117 GLY A O 1
ATOM 924 N N . HIS A 1 118 ? 7.095 -10.433 -13.429 1.00 64.31 118 HIS A N 1
ATOM 925 C CA . HIS A 1 118 ? 7.496 -10.019 -12.087 1.00 64.31 118 HIS A CA 1
ATOM 926 C C . HIS A 1 118 ? 6.404 -10.414 -11.096 1.00 64.31 118 HIS A C 1
ATOM 928 O O . HIS A 1 118 ? 5.218 -10.446 -11.427 1.00 64.31 118 HIS A O 1
ATOM 934 N N . THR A 1 119 ? 6.800 -10.699 -9.857 1.00 74.38 119 THR A N 1
ATOM 935 C CA . THR A 1 119 ? 5.843 -11.017 -8.791 1.00 74.38 119 THR A CA 1
ATOM 936 C C . THR A 1 119 ? 5.702 -9.816 -7.867 1.00 74.38 119 THR A C 1
ATOM 938 O O . THR A 1 119 ? 6.660 -9.422 -7.201 1.00 74.38 119 THR A O 1
ATOM 941 N N . GLY A 1 120 ? 4.500 -9.240 -7.817 1.00 84.38 120 GLY A N 1
ATOM 942 C CA . GLY A 1 120 ? 4.133 -8.259 -6.800 1.00 84.38 120 GLY A CA 1
ATOM 943 C C . GLY A 1 120 ? 3.696 -8.958 -5.517 1.00 84.38 120 GLY A C 1
ATOM 944 O O . GLY A 1 120 ? 2.854 -9.855 -5.548 1.00 84.38 120 GLY A O 1
ATOM 945 N N . VAL A 1 121 ? 4.253 -8.553 -4.380 1.00 90.88 121 VAL A N 1
ATOM 946 C CA . VAL A 1 121 ? 3.887 -9.058 -3.054 1.00 90.88 121 VAL A CA 1
ATOM 947 C C . VAL A 1 121 ? 3.569 -7.877 -2.154 1.00 90.88 121 VAL A C 1
ATOM 949 O O . VAL A 1 121 ? 4.410 -7.005 -1.940 1.00 90.88 121 VAL A O 1
ATOM 952 N N . PHE A 1 122 ? 2.364 -7.852 -1.599 1.00 93.88 122 PHE A N 1
ATOM 953 C CA . PHE A 1 122 ? 2.040 -6.922 -0.531 1.00 93.88 122 PHE A CA 1
ATOM 954 C C . PHE A 1 122 ? 2.640 -7.406 0.777 1.00 93.88 122 PHE A C 1
ATOM 956 O O . PHE A 1 122 ? 2.593 -8.593 1.098 1.00 93.88 122 PHE A O 1
ATOM 963 N N . GLU A 1 123 ? 3.163 -6.466 1.549 1.00 95.88 123 GLU A N 1
ATOM 964 C CA . GLU A 1 123 ? 3.688 -6.700 2.882 1.00 95.88 123 GLU A CA 1
ATOM 965 C C . GLU A 1 123 ? 2.974 -5.790 3.874 1.00 95.88 123 GLU A C 1
ATOM 967 O O . GLU A 1 123 ? 2.894 -4.575 3.687 1.00 95.88 123 GLU A O 1
ATOM 972 N N . LEU A 1 124 ? 2.472 -6.384 4.952 1.00 96.25 124 LEU A N 1
ATOM 973 C CA . LEU A 1 124 ? 1.965 -5.664 6.110 1.00 96.25 124 LEU A CA 1
ATOM 974 C C . LEU A 1 124 ? 3.060 -5.655 7.158 1.00 96.25 124 LEU A C 1
ATOM 976 O O . LEU A 1 124 ? 3.517 -6.717 7.591 1.00 96.25 124 LEU A O 1
ATOM 980 N N . ARG A 1 125 ? 3.482 -4.462 7.558 1.00 96.50 125 ARG A N 1
ATOM 981 C CA . ARG A 1 125 ? 4.562 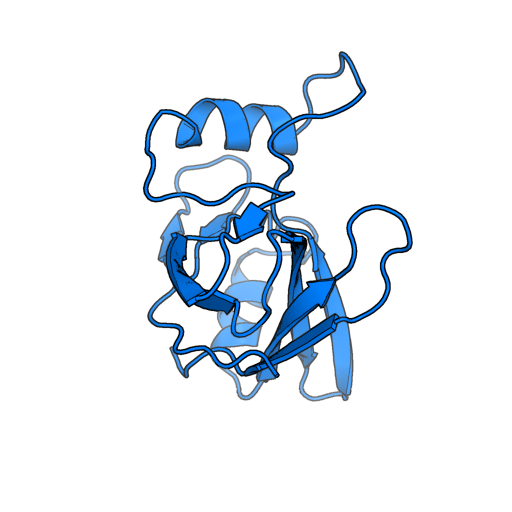-4.268 8.519 1.00 96.50 125 ARG A CA 1
ATOM 982 C C . ARG A 1 125 ? 4.088 -3.476 9.723 1.00 96.50 125 ARG A C 1
ATOM 984 O O . ARG A 1 125 ? 3.214 -2.619 9.605 1.00 96.50 125 ARG A O 1
ATOM 991 N N . ASP A 1 126 ? 4.676 -3.775 10.869 1.00 94.00 126 ASP A N 1
ATOM 992 C CA . ASP A 1 126 ? 4.477 -3.008 12.088 1.00 94.00 126 ASP A CA 1
ATOM 993 C C . ASP A 1 126 ? 4.901 -1.538 11.870 1.00 94.00 126 ASP A C 1
ATOM 995 O O . ASP A 1 126 ? 5.977 -1.307 11.306 1.00 94.00 126 ASP A O 1
ATOM 999 N N . PRO A 1 127 ? 4.078 -0.541 12.243 1.00 92.50 127 PRO A N 1
ATOM 1000 C CA . PRO A 1 127 ? 4.411 0.859 12.007 1.00 92.50 127 PRO A CA 1
ATOM 1001 C C . PRO A 1 127 ? 5.602 1.390 12.805 1.00 92.50 127 PRO A C 1
ATOM 1003 O O . PRO A 1 127 ? 6.251 2.317 12.324 1.00 92.50 127 PRO A O 1
ATOM 1006 N N . GLU A 1 128 ? 5.888 0.832 13.984 1.00 88.19 128 GLU A N 1
ATOM 1007 C CA . GLU A 1 128 ? 6.951 1.312 14.872 1.00 88.19 128 GLU A CA 1
ATOM 1008 C C . GLU A 1 128 ? 8.297 0.669 14.525 1.00 88.19 128 GLU A C 1
ATOM 1010 O O . GLU A 1 128 ? 9.286 1.362 14.292 1.00 88.19 128 GLU A O 1
ATOM 1015 N N . GLY A 1 129 ? 8.333 -0.664 14.455 1.00 85.75 129 GLY A N 1
ATOM 1016 C CA . GLY A 1 129 ? 9.560 -1.437 14.247 1.00 85.75 129 GLY A CA 1
ATOM 1017 C C . GLY A 1 129 ? 9.796 -1.895 12.808 1.00 85.75 129 GLY A C 1
ATOM 1018 O O . GLY A 1 129 ? 10.853 -2.446 12.505 1.00 85.75 129 GLY A O 1
ATOM 1019 N N . GLY A 1 130 ? 8.817 -1.742 11.909 1.00 90.81 130 GLY A N 1
ATOM 1020 C CA . GLY A 1 130 ? 8.921 -2.202 10.518 1.00 90.81 130 GLY A CA 1
ATOM 1021 C C . GLY A 1 130 ? 8.919 -3.728 10.345 1.00 90.81 130 GLY A C 1
ATOM 1022 O O . GLY A 1 130 ? 9.174 -4.224 9.239 1.00 90.81 130 GLY A O 1
ATOM 1023 N N . GLN A 1 131 ? 8.634 -4.481 11.415 1.00 95.31 131 GLN A N 1
ATOM 1024 C CA . GLN A 1 131 ? 8.594 -5.943 11.411 1.00 95.31 131 GLN A CA 1
ATOM 1025 C C . GLN A 1 131 ? 7.545 -6.449 10.419 1.00 95.31 131 GLN A C 1
ATOM 1027 O O . GLN A 1 131 ? 6.415 -5.972 10.414 1.00 95.31 131 GLN A O 1
ATOM 1032 N N . LEU A 1 132 ? 7.894 -7.449 9.606 1.00 95.56 132 LEU A N 1
ATOM 1033 C CA . LEU A 1 132 ? 6.942 -8.102 8.712 1.00 95.56 132 LEU A CA 1
ATOM 1034 C C . LEU A 1 132 ? 5.912 -8.908 9.514 1.00 95.56 132 LEU A C 1
ATOM 1036 O O . LEU A 1 132 ? 6.263 -9.855 10.214 1.00 95.56 132 LEU A O 1
ATOM 1040 N N . LEU A 1 133 ? 4.638 -8.539 9.387 1.00 93.50 133 LEU A N 1
ATOM 1041 C CA . LEU A 1 133 ? 3.509 -9.185 10.061 1.00 93.50 133 LEU A CA 1
ATOM 1042 C C . LEU A 1 133 ? 2.793 -10.185 9.150 1.00 93.50 133 LEU A C 1
ATOM 1044 O O . LEU A 1 133 ? 2.304 -11.215 9.616 1.00 93.50 133 LEU A O 1
ATOM 1048 N N . ALA A 1 134 ? 2.695 -9.866 7.859 1.00 92.75 134 ALA A N 1
ATOM 1049 C CA . ALA A 1 134 ? 2.120 -10.734 6.839 1.00 92.75 134 ALA A CA 1
ATOM 1050 C C . ALA A 1 134 ? 2.602 -10.329 5.445 1.00 92.75 134 ALA A C 1
ATOM 1052 O O . ALA A 1 134 ? 2.932 -9.167 5.214 1.00 92.75 134 ALA A O 1
ATOM 1053 N N . ALA A 1 135 ? 2.579 -11.278 4.514 1.00 93.00 135 ALA A N 1
ATOM 1054 C CA . ALA A 1 135 ? 2.798 -11.025 3.100 1.00 93.00 135 ALA A CA 1
ATOM 1055 C C . ALA A 1 135 ? 1.824 -11.854 2.261 1.00 93.00 135 ALA A C 1
ATOM 1057 O O . ALA A 1 135 ? 1.485 -12.978 2.637 1.00 93.00 135 ALA A O 1
ATOM 1058 N N . PHE A 1 136 ? 1.370 -11.306 1.140 1.00 90.94 136 PHE A N 1
ATOM 1059 C CA . PHE A 1 136 ? 0.469 -11.995 0.219 1.00 90.94 136 PHE A CA 1
ATOM 1060 C C . PHE A 1 136 ? 0.697 -11.515 -1.214 1.00 90.94 136 PHE A C 1
ATOM 1062 O O . PHE A 1 136 ? 1.065 -10.357 -1.425 1.00 90.94 136 PHE A O 1
ATOM 1069 N N . PRO A 1 137 ? 0.523 -12.399 -2.209 1.00 87.81 137 PRO A N 1
ATOM 1070 C CA . PRO A 1 137 ? 0.728 -12.027 -3.596 1.00 87.81 137 PRO A CA 1
ATOM 1071 C C . PRO A 1 137 ? -0.312 -10.993 -4.024 1.00 87.81 137 PRO A C 1
ATOM 1073 O O . PRO A 1 137 ? -1.482 -11.051 -3.638 1.00 87.81 137 PRO A O 1
ATOM 1076 N N . MET A 1 138 ? 0.122 -10.058 -4.854 1.00 82.62 138 MET A N 1
ATOM 1077 C CA . MET A 1 138 ? -0.780 -9.241 -5.647 1.00 82.62 138 MET A CA 1
ATOM 1078 C C . MET A 1 138 ? -1.452 -10.143 -6.688 1.00 82.62 138 MET A C 1
ATOM 1080 O O . MET A 1 138 ? -0.823 -11.056 -7.229 1.00 82.62 138 MET A O 1
ATOM 1084 N N . ALA A 1 139 ? -2.739 -9.918 -6.947 1.00 73.00 139 ALA A N 1
ATOM 1085 C CA . ALA A 1 139 ? -3.418 -10.654 -8.004 1.00 73.00 139 ALA A CA 1
ATOM 1086 C C . ALA A 1 139 ? -2.801 -10.313 -9.375 1.00 73.00 139 ALA A C 1
ATOM 1088 O O . ALA A 1 139 ? -2.332 -9.184 -9.552 1.00 73.00 139 ALA A O 1
ATOM 1089 N N . PRO A 1 140 ? -2.798 -11.259 -10.334 1.00 58.41 140 PRO A N 1
ATOM 1090 C CA . PRO A 1 140 ? -2.411 -10.966 -11.711 1.00 58.41 140 PRO A CA 1
ATOM 1091 C C . PRO A 1 140 ? -3.223 -9.782 -12.249 1.00 58.41 140 PRO A C 1
ATOM 1093 O O . PRO A 1 140 ? -4.412 -9.670 -11.938 1.00 58.41 140 PRO A O 1
ATOM 1096 N N . ILE A 1 141 ? -2.562 -8.907 -13.006 1.00 53.19 141 ILE A N 1
ATOM 1097 C CA . ILE A 1 141 ? -3.175 -7.746 -13.669 1.00 53.19 141 ILE A CA 1
ATOM 1098 C C . ILE A 1 141 ? -3.724 -8.173 -15.027 1.00 53.19 141 ILE A C 1
ATOM 1100 O O . ILE A 1 141 ? -3.035 -8.974 -15.699 1.00 53.19 141 ILE A O 1
#

Radius of gyration: 14.74 Å; Cα contacts (8 Å, |Δi|>4): 299; chains: 1; bounding box: 30×36×38 Å

Secondary structure (DSSP, 8-state):
------EEEEEE-SSSS-EEEEEEEEE--SSS-EEEEEEEEEE-TTS-EEEEEPPBS--S--S--HHHHHHHHHTT-TTEE-BSEEE-TT-EEEEEE-EE-TTSSSHHHHHHHHHTT-EEEEEEE-TTT--EEEEEEPPP-